Protein AF-A0A2S9I7S6-F1 (afdb_monomer_lite)

pLDDT: mean 85.03, std 17.2, range [39.09, 98.31]

Structure (mmCIF, N/CA/C/O backbone):
data_AF-A0A2S9I7S6-F1
#
_entry.id   AF-A0A2S9I7S6-F1
#
loop_
_atom_site.group_PDB
_atom_site.id
_atom_site.type_symbol
_atom_site.label_atom_id
_atom_site.label_alt_id
_atom_site.label_comp_id
_atom_site.label_asym_id
_atom_site.label_entity_id
_atom_site.label_seq_id
_atom_site.pdbx_PDB_ins_code
_atom_site.Cartn_x
_atom_site.Cartn_y
_atom_site.Cartn_z
_atom_site.occupancy
_atom_site.B_iso_or_equiv
_atom_site.auth_seq_id
_atom_site.auth_comp_id
_atom_site.auth_asym_id
_atom_site.auth_atom_id
_atom_site.pdbx_PDB_model_num
ATOM 1 N N . MET A 1 1 ? 31.465 13.238 68.973 1.00 39.09 1 MET A N 1
ATOM 2 C CA . MET A 1 1 ? 31.423 14.133 67.795 1.00 39.09 1 MET A CA 1
ATOM 3 C C . MET A 1 1 ? 31.129 13.267 66.574 1.00 39.09 1 MET A C 1
ATOM 5 O O . MET A 1 1 ? 32.021 12.561 66.126 1.00 39.09 1 MET A O 1
ATOM 9 N N . ALA A 1 2 ? 29.875 13.207 66.119 1.00 39.09 2 ALA A N 1
ATOM 10 C CA . ALA A 1 2 ? 29.467 12.362 64.993 1.00 39.09 2 ALA A CA 1
ATOM 11 C C . ALA A 1 2 ? 29.479 13.189 63.698 1.00 39.09 2 ALA A C 1
ATOM 13 O O . ALA A 1 2 ? 28.859 14.248 63.641 1.00 39.09 2 ALA A O 1
ATOM 14 N N . LYS A 1 3 ? 30.220 12.733 62.683 1.00 43.06 3 LYS A N 1
ATOM 15 C CA . LYS A 1 3 ? 30.273 13.360 61.356 1.00 43.06 3 LYS A CA 1
ATOM 16 C C . LYS A 1 3 ? 29.137 12.785 60.510 1.00 43.06 3 LYS A C 1
ATOM 18 O O . LYS A 1 3 ? 29.159 11.602 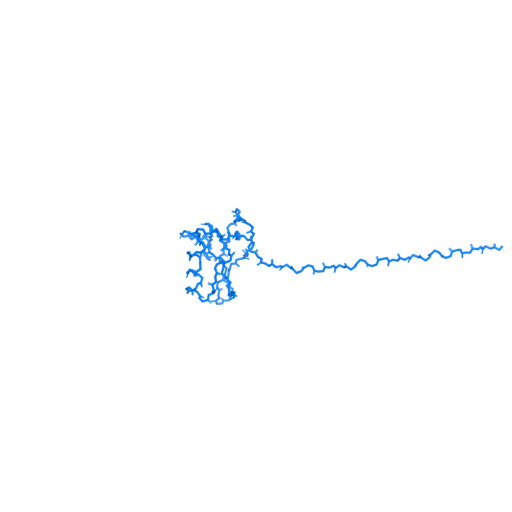60.188 1.00 43.06 3 LYS A O 1
ATOM 23 N N . ILE A 1 4 ? 28.144 13.610 60.189 1.00 54.50 4 ILE A N 1
ATOM 24 C CA . ILE A 1 4 ? 27.063 13.267 59.260 1.00 54.50 4 ILE A CA 1
ATOM 25 C C . ILE A 1 4 ? 27.547 13.647 57.862 1.00 54.50 4 ILE A C 1
ATOM 27 O O . ILE A 1 4 ? 27.578 14.822 57.502 1.00 54.50 4 ILE A O 1
ATOM 31 N N . THR A 1 5 ? 27.986 12.659 57.091 1.00 52.12 5 THR A N 1
ATOM 32 C CA . THR A 1 5 ? 28.366 12.847 55.689 1.00 52.12 5 THR A CA 1
ATOM 33 C C . THR A 1 5 ? 27.086 12.818 54.854 1.00 52.12 5 THR A C 1
ATOM 35 O O . THR A 1 5 ? 26.490 11.761 54.660 1.00 52.12 5 THR A O 1
ATOM 38 N N . ALA A 1 6 ? 26.618 13.986 54.413 1.00 50.47 6 ALA A N 1
ATOM 39 C CA . ALA A 1 6 ? 25.442 14.112 53.559 1.00 50.47 6 ALA A CA 1
ATOM 40 C C . ALA A 1 6 ? 25.749 13.549 52.160 1.00 50.47 6 ALA A C 1
ATOM 42 O O . ALA A 1 6 ? 26.497 14.147 51.388 1.00 50.47 6 ALA A O 1
ATOM 43 N N . ALA A 1 7 ? 25.186 12.384 51.840 1.00 53.72 7 ALA A N 1
ATOM 44 C CA . ALA A 1 7 ? 25.212 11.827 50.494 1.00 53.72 7 ALA A CA 1
ATOM 45 C C . ALA A 1 7 ? 24.169 12.559 49.634 1.00 53.72 7 ALA A C 1
ATOM 47 O O . ALA A 1 7 ? 22.967 12.334 49.762 1.00 53.72 7 ALA A O 1
ATOM 48 N N . ILE A 1 8 ? 24.636 13.472 48.782 1.00 54.84 8 ILE A N 1
ATOM 49 C CA . ILE A 1 8 ? 23.822 14.151 47.770 1.00 54.84 8 ILE A CA 1
ATOM 50 C C . ILE A 1 8 ? 23.454 13.109 46.704 1.00 54.84 8 ILE A C 1
ATOM 52 O O . ILE A 1 8 ? 24.285 12.732 45.879 1.00 54.84 8 ILE A O 1
ATOM 56 N N . LEU A 1 9 ? 22.215 12.610 46.746 1.00 52.91 9 LEU A N 1
ATOM 57 C CA . LEU A 1 9 ? 21.638 11.804 45.670 1.00 52.91 9 LEU A CA 1
ATOM 58 C C . LEU A 1 9 ? 21.405 12.710 44.451 1.00 52.91 9 LEU A C 1
ATOM 60 O O . LEU A 1 9 ? 20.436 13.465 44.403 1.00 52.91 9 LEU A O 1
ATOM 64 N N . LEU A 1 10 ? 22.298 12.630 43.464 1.00 51.38 10 LEU A N 1
ATOM 65 C CA . LEU A 1 10 ? 22.092 13.198 42.133 1.00 51.38 10 LEU A CA 1
ATOM 66 C C . LEU A 1 10 ? 21.067 12.324 41.386 1.00 51.38 10 LEU A C 1
ATOM 68 O O . LEU A 1 10 ? 21.408 11.290 40.812 1.00 51.38 10 LEU A O 1
ATOM 72 N N . THR A 1 11 ? 19.792 12.703 41.418 1.00 56.53 11 THR A N 1
ATOM 73 C CA . THR A 1 11 ? 18.749 12.073 40.602 1.00 56.53 11 THR A CA 1
ATOM 74 C C . THR A 1 11 ? 18.860 12.569 39.161 1.00 56.53 11 THR A C 1
ATOM 76 O O . THR A 1 11 ? 18.450 13.674 38.816 1.00 56.53 11 THR A O 1
ATOM 79 N N . VAL A 1 12 ? 19.453 11.740 38.302 1.00 62.34 12 VAL A N 1
ATOM 80 C CA . VAL A 1 12 ? 19.488 11.939 36.848 1.00 62.34 12 VAL A CA 1
ATOM 81 C C . VAL A 1 12 ? 18.061 11.788 36.314 1.00 62.34 12 VAL A C 1
ATOM 83 O O . VAL A 1 12 ? 17.503 10.696 36.353 1.00 62.34 12 VAL A O 1
ATOM 86 N N . ILE A 1 13 ? 17.454 12.883 35.850 1.00 65.75 13 ILE A N 1
ATOM 87 C CA . ILE A 1 13 ? 16.132 12.882 35.208 1.00 65.75 13 ILE A CA 1
ATOM 88 C C . ILE A 1 13 ? 16.333 12.458 33.744 1.00 65.75 13 ILE A C 1
ATOM 90 O O . ILE A 1 13 ? 16.945 13.217 32.988 1.00 65.75 13 ILE A O 1
ATOM 94 N N . PRO A 1 14 ? 15.861 11.277 33.305 1.00 60.59 14 PRO A N 1
ATOM 95 C CA . PRO A 1 14 ? 15.960 10.900 31.904 1.00 60.59 14 PRO A CA 1
ATOM 96 C C . PRO A 1 14 ? 14.948 11.722 31.094 1.00 60.59 14 PRO A C 1
ATOM 98 O O . PRO A 1 14 ? 13.738 11.619 31.300 1.00 60.59 14 PRO A O 1
ATOM 101 N N . LEU A 1 15 ? 15.446 12.550 30.171 1.00 63.69 15 LEU A N 1
ATOM 102 C CA . LEU A 1 15 ? 14.623 13.198 29.151 1.00 63.69 15 LEU A CA 1
ATOM 103 C C . LEU A 1 15 ? 14.022 12.106 28.257 1.00 63.69 15 LEU A C 1
ATOM 105 O O . LEU A 1 15 ? 14.737 11.470 27.484 1.00 63.69 15 LEU A O 1
ATOM 109 N N . LEU A 1 16 ? 12.710 11.888 28.356 1.00 61.09 16 LEU A N 1
ATOM 110 C CA . LEU A 1 16 ? 11.979 11.065 27.399 1.00 61.09 16 LEU A CA 1
ATOM 111 C C . LEU A 1 16 ? 11.918 11.811 26.062 1.00 61.09 16 LEU A C 1
ATOM 113 O O . LEU A 1 16 ? 11.189 12.790 25.916 1.00 61.09 16 LEU A O 1
ATOM 117 N N . SER A 1 17 ? 12.698 11.352 25.088 1.00 57.28 17 SER A N 1
ATOM 118 C CA . SER A 1 17 ? 12.602 11.785 23.700 1.00 57.28 17 SER A CA 1
ATOM 119 C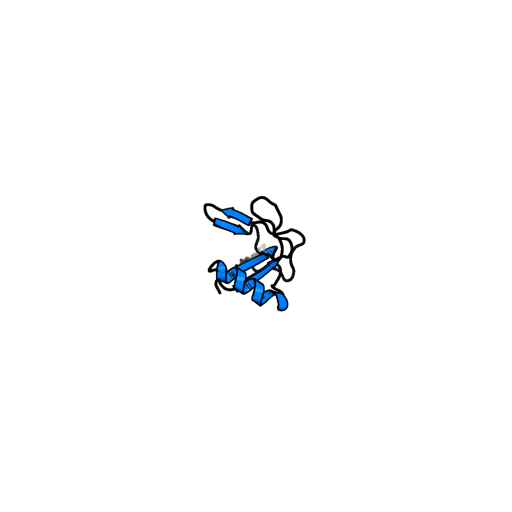 C . SER A 1 17 ? 11.326 11.216 23.079 1.00 57.28 17 SER A C 1
ATOM 121 O O . SER A 1 17 ? 11.224 10.033 22.755 1.00 57.28 17 SER A O 1
ATOM 123 N N . THR A 1 18 ? 10.325 12.071 22.905 1.00 65.75 18 THR A N 1
ATOM 124 C CA . THR A 1 18 ? 9.154 11.802 22.072 1.00 65.75 18 THR A CA 1
ATOM 125 C C . THR A 1 18 ? 9.596 11.671 20.614 1.00 65.75 18 THR A C 1
ATOM 127 O O . THR A 1 18 ? 9.812 12.660 19.918 1.00 65.75 18 THR A O 1
ATOM 130 N N . GLY A 1 19 ? 9.762 10.435 20.143 1.00 56.62 19 GLY A N 1
ATOM 131 C CA . GLY A 1 19 ? 9.940 10.153 18.722 1.00 56.62 19 GLY A CA 1
ATOM 132 C C . GLY A 1 19 ? 8.653 10.460 17.954 1.00 56.62 19 GLY A C 1
ATOM 133 O O . GLY A 1 19 ? 7.595 9.922 18.275 1.00 56.62 19 GLY A O 1
ATOM 134 N N . CYS A 1 20 ? 8.734 11.321 16.938 1.00 61.66 20 CYS A N 1
ATOM 135 C CA . CYS A 1 20 ? 7.645 11.530 15.986 1.00 61.66 20 CYS A CA 1
ATOM 136 C C . CYS A 1 20 ? 7.375 10.221 15.228 1.00 61.66 20 CYS A C 1
ATOM 138 O O . CYS A 1 20 ? 8.234 9.740 14.489 1.00 61.66 20 CYS A O 1
ATOM 140 N N . ILE A 1 21 ? 6.187 9.640 15.403 1.00 63.31 21 ILE A N 1
ATOM 141 C CA . ILE A 1 21 ? 5.739 8.480 14.624 1.00 63.31 21 ILE A CA 1
ATOM 142 C C . ILE A 1 21 ? 5.337 8.991 13.236 1.00 63.31 21 ILE A C 1
ATOM 144 O O . ILE A 1 21 ? 4.214 9.449 13.030 1.00 63.31 21 ILE A O 1
ATOM 148 N N . SER A 1 22 ? 6.263 8.949 12.280 1.00 61.25 22 SER A N 1
ATOM 149 C CA . SER A 1 22 ? 5.937 9.157 10.868 1.00 61.25 22 SER A CA 1
ATOM 150 C C . SER A 1 22 ? 5.170 7.936 10.360 1.00 61.25 22 SER A C 1
ATOM 152 O O . SER A 1 22 ? 5.730 6.847 10.262 1.00 61.25 22 SER A O 1
ATOM 154 N N . LEU A 1 23 ? 3.879 8.102 10.059 1.00 65.06 23 LEU A N 1
ATOM 155 C CA . LEU A 1 23 ? 3.032 7.068 9.454 1.00 65.06 23 LEU A CA 1
ATOM 156 C C . LEU A 1 23 ? 3.419 6.875 7.981 1.00 65.06 23 LEU A C 1
ATOM 158 O O . LEU A 1 23 ? 2.768 7.388 7.074 1.00 65.06 23 LEU A O 1
ATOM 162 N N . SER A 1 24 ? 4.517 6.163 7.749 1.00 71.31 24 SER A N 1
ATOM 163 C CA . SER A 1 24 ? 4.963 5.738 6.426 1.00 71.31 24 SER A CA 1
ATOM 164 C C . SER A 1 24 ? 4.519 4.298 6.136 1.00 71.31 24 SER A C 1
ATOM 166 O O . SER A 1 24 ? 4.349 3.508 7.071 1.00 71.31 24 SER A O 1
ATOM 168 N N . PRO A 1 25 ? 4.367 3.917 4.856 1.00 78.00 25 PRO A N 1
ATOM 169 C CA . PRO A 1 25 ? 4.280 2.512 4.483 1.00 78.00 25 PRO A CA 1
ATOM 170 C C . PRO A 1 25 ? 5.464 1.721 5.050 1.00 78.00 25 PRO A C 1
ATOM 172 O O . PRO A 1 25 ? 6.568 2.245 5.214 1.00 78.00 25 PRO A O 1
ATOM 175 N N . SER A 1 26 ? 5.228 0.446 5.333 1.00 81.25 26 SER A N 1
ATOM 176 C CA . SER A 1 26 ? 6.281 -0.500 5.698 1.00 81.25 26 SER A CA 1
ATOM 177 C C . SER A 1 26 ? 7.056 -0.965 4.455 1.00 81.25 26 SER A C 1
ATOM 179 O O . SER A 1 26 ? 6.651 -0.705 3.327 1.00 81.25 26 SER A O 1
ATOM 181 N N . GLU A 1 27 ? 8.165 -1.693 4.613 1.00 85.62 27 GLU A N 1
ATOM 182 C CA . GLU A 1 27 ? 8.933 -2.197 3.457 1.00 85.62 27 GLU A CA 1
ATOM 183 C C . GLU A 1 27 ? 8.138 -3.175 2.575 1.00 85.62 27 GLU A C 1
ATOM 185 O O . GLU A 1 27 ? 8.353 -3.253 1.368 1.00 85.62 27 GLU A O 1
ATOM 190 N N . LYS A 1 28 ? 7.198 -3.924 3.158 1.00 93.38 28 LYS A N 1
ATOM 191 C CA . LYS A 1 28 ? 6.444 -4.978 2.468 1.00 93.38 28 LYS A CA 1
ATOM 192 C C . LYS A 1 28 ? 5.005 -5.028 2.972 1.00 93.38 28 LYS A C 1
ATOM 194 O O . LYS A 1 28 ? 4.813 -4.866 4.172 1.00 93.38 28 LYS A O 1
ATOM 199 N N . PRO A 1 29 ? 4.014 -5.289 2.097 1.00 96.50 29 PRO A N 1
ATOM 200 C CA . PRO A 1 29 ? 2.612 -5.319 2.500 1.00 96.50 29 PRO A CA 1
ATOM 201 C C . PRO A 1 29 ? 2.375 -6.280 3.668 1.00 96.50 29 PRO A C 1
ATOM 203 O O . PRO A 1 29 ? 2.950 -7.371 3.708 1.00 96.50 29 PRO A O 1
ATOM 206 N N . SER A 1 30 ? 1.533 -5.871 4.614 1.00 96.81 30 SER A N 1
ATOM 207 C CA . SER A 1 30 ? 1.159 -6.709 5.752 1.00 96.81 30 SER A CA 1
ATOM 208 C C . SER A 1 30 ? 0.351 -7.936 5.309 1.00 96.81 30 SER A C 1
ATOM 210 O O . SER A 1 30 ? -0.309 -7.933 4.274 1.00 96.81 30 SER A O 1
ATOM 212 N N . ALA A 1 31 ? 0.356 -8.997 6.121 1.00 96.25 31 ALA A N 1
ATOM 213 C CA . ALA A 1 31 ? -0.583 -10.107 5.942 1.00 96.25 31 ALA A CA 1
ATOM 214 C C . ALA A 1 31 ? -2.033 -9.675 6.240 1.00 96.25 31 ALA A C 1
ATOM 216 O O . ALA A 1 31 ? -2.982 -10.219 5.673 1.00 96.25 31 ALA A O 1
ATOM 217 N N . THR A 1 32 ? -2.203 -8.680 7.116 1.00 97.00 32 THR A N 1
ATOM 218 C CA . THR A 1 32 ? -3.502 -8.071 7.404 1.00 97.00 32 THR A CA 1
ATOM 219 C C . THR A 1 32 ? -3.799 -7.002 6.354 1.00 97.00 32 THR A C 1
ATOM 221 O O . THR A 1 32 ? -3.064 -6.018 6.274 1.00 97.00 32 THR A O 1
ATOM 224 N N . PRO A 1 33 ? -4.885 -7.136 5.575 1.00 97.25 33 PRO A N 1
ATOM 225 C CA . PRO A 1 33 ? -5.172 -6.193 4.508 1.00 97.25 33 PRO A CA 1
ATOM 226 C C . PRO A 1 33 ? -5.688 -4.849 5.046 1.00 97.25 33 PRO A C 1
ATOM 228 O O . PRO A 1 33 ? -6.558 -4.848 5.926 1.00 97.25 33 PRO A O 1
ATOM 231 N N . PRO A 1 34 ? -5.241 -3.708 4.487 1.00 97.75 34 PRO A N 1
ATOM 232 C CA . PRO A 1 34 ? -5.847 -2.418 4.772 1.00 97.75 34 PRO A CA 1
ATOM 233 C C . PRO A 1 34 ? -7.281 -2.387 4.243 1.00 97.75 34 PRO A C 1
ATOM 235 O O . PRO A 1 34 ? -7.606 -3.007 3.228 1.00 97.75 34 PRO A O 1
ATOM 238 N N . GLN A 1 35 ? -8.144 -1.648 4.930 1.00 98.06 35 GLN A N 1
ATOM 239 C CA . GLN A 1 35 ? -9.556 -1.502 4.608 1.00 98.06 35 GLN A CA 1
ATOM 240 C C . GLN A 1 35 ? -9.944 -0.026 4.603 1.00 98.06 35 GLN A C 1
ATOM 242 O O . GLN A 1 35 ? -9.599 0.709 5.529 1.00 98.06 35 GLN A O 1
ATOM 247 N N . LEU A 1 36 ? -10.719 0.399 3.604 1.00 96.50 36 LEU A N 1
ATOM 248 C CA . LEU A 1 36 ? -11.357 1.713 3.653 1.00 96.50 36 LEU A CA 1
ATOM 249 C C . LEU A 1 36 ? -12.358 1.789 4.812 1.00 96.50 36 LEU A C 1
ATOM 251 O O . LEU A 1 36 ? -13.163 0.886 5.033 1.00 96.50 36 LEU A O 1
ATOM 255 N N . LYS A 1 37 ? -12.335 2.894 5.544 1.00 95.56 37 LYS A N 1
ATOM 256 C CA . LYS A 1 37 ? -13.302 3.238 6.581 1.00 95.56 37 LYS A CA 1
ATOM 257 C C . LYS A 1 37 ? -13.940 4.565 6.227 1.00 95.56 37 LYS A C 1
ATOM 259 O O . LYS A 1 37 ? -13.272 5.472 5.736 1.00 95.56 37 LYS A O 1
ATOM 264 N N . GLN A 1 38 ? -15.243 4.655 6.462 1.00 93.50 38 GLN A N 1
ATOM 265 C CA . GLN A 1 38 ? -15.954 5.916 6.334 1.00 93.50 38 GLN A CA 1
ATOM 266 C C . GLN A 1 38 ? -15.592 6.802 7.529 1.00 93.50 38 GLN A C 1
ATOM 268 O O . GLN A 1 38 ? -15.829 6.423 8.675 1.00 93.50 38 GLN A O 1
ATOM 273 N N . THR A 1 39 ? -15.060 7.984 7.244 1.00 87.62 39 THR A N 1
ATOM 274 C CA . THR A 1 39 ? -14.727 9.022 8.219 1.00 87.62 39 THR A CA 1
ATOM 275 C C . THR A 1 39 ? -15.459 10.296 7.811 1.00 87.62 39 THR A C 1
ATOM 277 O O . THR A 1 39 ? -15.001 11.082 6.982 1.00 87.62 39 THR A O 1
ATOM 280 N N . GLY A 1 40 ? -16.660 10.489 8.356 1.00 89.38 40 GLY A N 1
ATOM 281 C CA . GLY A 1 40 ? -17.549 11.567 7.926 1.00 89.38 40 GLY A CA 1
ATOM 282 C C . GLY A 1 40 ? -17.994 11.379 6.472 1.00 89.38 40 GLY A C 1
ATOM 283 O O . GLY A 1 40 ? -18.690 10.417 6.159 1.00 89.38 40 GLY A O 1
ATOM 284 N N . LYS A 1 41 ? -17.609 12.310 5.590 1.00 89.38 41 LYS A N 1
ATOM 285 C CA . LYS A 1 41 ? -17.945 12.284 4.151 1.00 89.38 41 LYS A CA 1
ATOM 286 C C . LYS A 1 41 ? -16.841 11.688 3.272 1.00 89.38 41 LYS A C 1
ATOM 288 O O . LYS A 1 41 ? -16.990 11.672 2.053 1.00 89.38 41 LYS A O 1
ATOM 293 N N . THR A 1 42 ? -15.725 11.259 3.857 1.00 88.50 42 THR A N 1
ATOM 294 C CA . THR A 1 42 ? -14.573 10.739 3.118 1.00 88.50 42 THR A CA 1
ATOM 295 C C . THR A 1 42 ? -14.258 9.314 3.538 1.00 88.50 42 THR A C 1
ATOM 297 O O . THR A 1 42 ? -14.513 8.907 4.669 1.00 88.50 42 THR A O 1
ATOM 300 N N . GLN A 1 43 ? -13.665 8.554 2.622 1.00 91.06 43 GLN A N 1
ATOM 301 C CA . GLN A 1 43 ? -13.116 7.243 2.932 1.00 91.06 43 GLN A CA 1
ATOM 302 C C . GLN A 1 43 ? -11.610 7.359 3.129 1.00 91.06 43 GLN A C 1
ATOM 304 O O . GLN A 1 43 ? -10.909 7.926 2.291 1.00 91.06 43 GLN A O 1
ATOM 309 N N . LEU A 1 44 ? -11.126 6.818 4.242 1.00 92.06 44 LEU A N 1
ATOM 310 C CA . LEU A 1 44 ? -9.710 6.762 4.581 1.00 92.06 44 LEU A CA 1
ATOM 311 C C . LEU A 1 44 ? -9.303 5.314 4.813 1.00 92.06 44 LEU A C 1
ATOM 313 O O . LEU A 1 44 ? -10.109 4.495 5.248 1.00 92.06 44 LEU A O 1
ATOM 317 N N . TRP A 1 45 ? -8.044 4.993 4.542 1.00 95.06 45 TRP A N 1
ATOM 318 C CA . TRP A 1 45 ? -7.488 3.717 4.971 1.00 95.06 45 TRP A CA 1
ATOM 319 C C . TRP A 1 45 ? -7.488 3.642 6.498 1.00 95.06 45 TRP A C 1
ATOM 321 O O . TRP A 1 45 ? -7.169 4.622 7.168 1.00 95.06 45 TRP A O 1
ATOM 331 N N . ASN A 1 46 ? -7.850 2.483 7.043 1.00 95.12 46 ASN A N 1
ATOM 332 C CA . ASN A 1 46 ? -7.837 2.247 8.484 1.00 95.12 46 ASN A CA 1
ATOM 333 C C . ASN A 1 46 ? -6.436 2.381 9.096 1.00 95.12 46 ASN A C 1
ATOM 335 O O . ASN A 1 46 ? -6.321 2.819 10.235 1.00 95.12 46 ASN A O 1
ATOM 339 N N . ASP A 1 47 ? -5.400 1.975 8.360 1.00 94.12 47 ASP A N 1
ATOM 340 C CA . ASP A 1 47 ? -4.013 1.998 8.814 1.00 94.12 47 ASP A CA 1
ATOM 341 C C . ASP A 1 47 ? -3.060 2.046 7.607 1.00 94.12 47 ASP A C 1
ATOM 343 O O . ASP A 1 47 ? -3.061 1.160 6.747 1.00 94.12 47 ASP A O 1
ATOM 347 N N . ALA A 1 48 ? -2.252 3.106 7.537 1.00 93.31 48 ALA A N 1
ATOM 348 C CA . ALA A 1 48 ? -1.265 3.324 6.483 1.00 93.31 48 ALA A CA 1
ATOM 349 C C . ALA A 1 48 ? -0.068 2.360 6.571 1.00 93.31 48 ALA A C 1
ATOM 351 O O . ALA A 1 48 ? 0.536 2.042 5.549 1.00 93.31 48 ALA A O 1
ATOM 352 N N . THR A 1 49 ? 0.257 1.859 7.765 1.00 94.44 49 THR A N 1
ATOM 353 C CA . THR A 1 49 ? 1.420 0.986 7.998 1.00 94.44 49 THR A CA 1
ATOM 354 C C . THR A 1 49 ? 1.219 -0.427 7.446 1.00 94.44 49 THR A C 1
ATOM 356 O O . THR A 1 49 ? 2.188 -1.146 7.207 1.00 94.44 49 THR A O 1
ATOM 359 N N . LEU A 1 50 ? -0.035 -0.812 7.168 1.00 96.50 50 LEU A N 1
ATOM 360 C CA . LEU A 1 50 ? -0.379 -2.078 6.514 1.00 96.50 50 LEU A CA 1
ATOM 361 C C . LEU A 1 50 ? 0.050 -2.117 5.044 1.00 96.50 50 LEU A C 1
ATOM 363 O O . LEU A 1 50 ? 0.196 -3.200 4.476 1.00 96.50 50 LEU A O 1
ATOM 367 N N . PHE A 1 51 ? 0.263 -0.955 4.426 1.00 98.00 51 PHE A N 1
ATOM 368 C CA . PHE A 1 51 ? 0.817 -0.872 3.083 1.00 98.00 51 PHE A CA 1
ATOM 369 C C . PHE A 1 51 ? 2.313 -1.177 3.101 1.00 98.00 51 PHE A C 1
ATOM 371 O O . PHE A 1 51 ? 3.026 -0.834 4.045 1.00 98.00 51 PHE A O 1
ATOM 378 N N . GLY A 1 52 ? 2.781 -1.806 2.027 1.00 97.00 52 GLY A N 1
ATOM 379 C CA . GLY A 1 52 ? 4.200 -1.925 1.724 1.00 97.00 52 GLY A CA 1
ATOM 380 C C . GLY A 1 52 ? 4.682 -0.780 0.842 1.00 97.00 52 GLY A C 1
ATOM 381 O O . GLY A 1 52 ? 3.872 -0.041 0.280 1.00 97.00 52 GLY A O 1
ATOM 382 N N . LYS A 1 53 ? 5.994 -0.685 0.643 1.00 96.56 53 LYS A N 1
ATOM 383 C CA . LYS A 1 53 ? 6.596 0.176 -0.371 1.00 96.56 53 LYS A CA 1
ATOM 384 C C . LYS A 1 53 ? 6.064 -0.203 -1.751 1.00 96.56 53 LYS A C 1
ATOM 386 O O . LYS A 1 53 ? 5.851 -1.381 -2.043 1.00 96.56 53 LYS A O 1
ATOM 391 N N . VAL A 1 54 ? 5.858 0.795 -2.604 1.00 97.38 54 VAL A N 1
ATOM 392 C CA . VAL A 1 54 ? 5.425 0.568 -3.985 1.00 97.38 54 VAL A CA 1
ATOM 393 C C . VAL A 1 54 ? 6.577 -0.062 -4.778 1.00 97.38 54 VAL A C 1
ATOM 395 O O . VAL A 1 54 ? 7.658 0.530 -4.855 1.00 97.38 54 VAL A O 1
ATOM 398 N N . PRO A 1 55 ? 6.402 -1.262 -5.362 1.00 96.75 55 PRO A N 1
ATOM 399 C CA . PRO A 1 55 ? 7.398 -1.830 -6.263 1.00 96.75 55 PRO A CA 1
ATOM 400 C C . PRO A 1 55 ? 7.598 -0.930 -7.485 1.00 96.75 55 PRO A C 1
ATOM 402 O O . PRO A 1 55 ? 6.629 -0.390 -8.014 1.00 96.75 55 PRO A O 1
ATOM 405 N N . ALA A 1 56 ? 8.830 -0.825 -7.993 1.00 97.25 56 ALA A N 1
ATOM 406 C CA . ALA A 1 56 ? 9.145 0.049 -9.130 1.00 97.25 56 ALA A CA 1
ATOM 407 C C . ALA A 1 56 ? 8.278 -0.238 -10.372 1.00 97.25 56 ALA A C 1
ATOM 409 O O . ALA A 1 56 ? 7.850 0.682 -11.062 1.00 97.25 56 ALA A O 1
ATOM 410 N N . THR A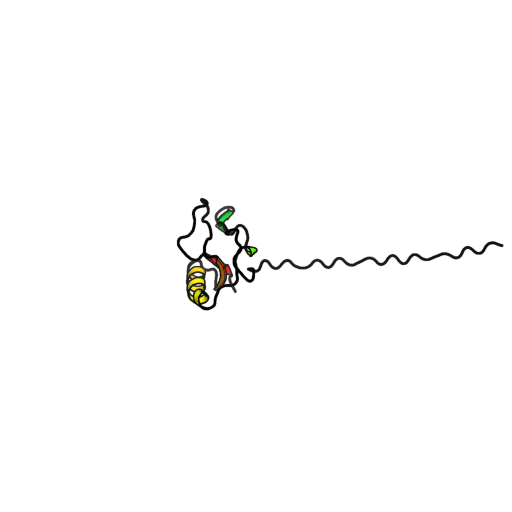 1 57 ? 7.953 -1.509 -10.617 1.00 97.75 57 THR A N 1
ATOM 411 C CA . THR A 1 57 ? 7.080 -1.945 -11.721 1.00 97.75 57 THR A CA 1
ATOM 412 C C . THR A 1 57 ? 5.620 -1.520 -11.559 1.00 97.75 57 THR A C 1
ATOM 414 O O . THR A 1 57 ? 4.890 -1.487 -12.543 1.00 97.75 57 THR A O 1
ATOM 417 N N . LEU A 1 58 ? 5.192 -1.193 -10.337 1.00 98.06 58 LEU A N 1
ATOM 418 C CA . LEU A 1 58 ? 3.831 -0.772 -10.000 1.00 98.06 58 LEU A CA 1
ATOM 419 C C . LEU A 1 58 ? 3.717 0.735 -9.742 1.00 98.06 58 LEU A C 1
ATOM 421 O O . LEU A 1 58 ? 2.602 1.221 -9.550 1.00 98.06 58 LEU A O 1
ATOM 425 N N . GLN A 1 59 ? 4.835 1.469 -9.731 1.00 97.88 59 GLN A N 1
ATOM 426 C CA . GLN A 1 59 ? 4.859 2.893 -9.393 1.00 97.88 59 GLN A CA 1
ATOM 427 C C . GLN A 1 59 ? 4.001 3.709 -10.358 1.00 97.88 59 GLN A C 1
ATOM 429 O O . GLN A 1 59 ? 3.122 4.442 -9.921 1.00 97.88 59 GLN A O 1
ATOM 434 N N . HIS A 1 60 ? 4.189 3.514 -11.666 1.00 97.75 60 HIS A N 1
ATOM 435 C CA . HIS A 1 60 ? 3.431 4.251 -12.675 1.00 97.75 60 HIS A CA 1
ATOM 436 C C . HIS A 1 60 ? 1.917 3.998 -12.570 1.00 97.75 60 HIS A C 1
ATOM 438 O O . HIS A 1 60 ? 1.132 4.943 -12.596 1.00 97.75 60 HIS A O 1
ATOM 444 N N . GLU A 1 61 ? 1.501 2.737 -12.394 1.00 97.50 61 GLU A N 1
ATOM 445 C CA . GLU A 1 61 ? 0.088 2.388 -12.180 1.00 97.50 61 GLU A CA 1
ATOM 446 C C . GLU A 1 61 ? -0.472 3.083 -10.928 1.00 97.50 61 GLU A C 1
ATOM 448 O O . GLU A 1 61 ? -1.568 3.651 -10.958 1.00 97.50 61 GLU A O 1
ATOM 453 N N . GLY A 1 62 ? 0.290 3.053 -9.832 1.00 97.19 62 GLY A N 1
ATOM 454 C CA . GLY A 1 62 ? -0.082 3.683 -8.572 1.00 97.19 62 GLY A CA 1
ATOM 455 C C . GLY A 1 62 ? -0.235 5.195 -8.692 1.00 97.19 62 GLY A C 1
ATOM 456 O O . GLY A 1 62 ? -1.251 5.741 -8.264 1.00 97.19 62 GLY A O 1
ATOM 457 N N . ASP A 1 63 ? 0.730 5.864 -9.319 1.00 97.50 63 ASP A N 1
ATOM 458 C CA . ASP A 1 63 ? 0.719 7.315 -9.506 1.00 97.50 63 ASP A CA 1
ATOM 459 C C . ASP A 1 63 ? -0.476 7.757 -10.351 1.00 97.50 63 ASP A C 1
ATOM 461 O O . ASP A 1 63 ? -1.174 8.697 -9.978 1.00 97.50 63 ASP A O 1
ATOM 465 N N . VAL A 1 64 ? -0.792 7.034 -11.432 1.00 96.94 64 VAL A N 1
ATOM 466 C CA . VAL A 1 64 ? -1.987 7.302 -12.250 1.00 96.94 64 VAL A CA 1
ATOM 467 C C . VAL A 1 64 ? -3.266 7.184 -11.411 1.00 96.94 64 VAL A C 1
ATOM 469 O O . VAL A 1 64 ? -4.133 8.060 -11.468 1.00 96.94 64 VAL A O 1
ATOM 472 N N . LYS A 1 65 ? -3.383 6.140 -10.579 1.00 95.44 65 LYS A N 1
ATOM 473 C CA . LYS A 1 65 ? -4.540 5.944 -9.686 1.00 95.44 65 LYS A CA 1
ATOM 474 C C . LYS A 1 65 ? -4.653 7.025 -8.605 1.00 95.44 65 LYS A C 1
ATOM 476 O O . LYS A 1 65 ? -5.771 7.398 -8.238 1.00 95.44 65 LYS A O 1
ATOM 481 N N . CYS A 1 66 ? -3.532 7.521 -8.087 1.00 95.81 66 CYS A N 1
ATOM 482 C CA . CYS A 1 66 ? -3.504 8.581 -7.081 1.00 95.81 66 CYS A CA 1
ATOM 483 C C . CYS A 1 66 ? -3.785 9.965 -7.682 1.00 95.81 66 CYS A C 1
ATOM 485 O O . CYS A 1 66 ? -4.549 10.746 -7.104 1.00 95.81 66 CYS A O 1
ATOM 487 N N . ALA A 1 67 ? -3.263 10.246 -8.875 1.00 95.44 67 ALA A N 1
ATOM 488 C CA . ALA A 1 67 ? -3.527 11.476 -9.614 1.00 95.44 67 ALA A CA 1
ATOM 489 C C . ALA A 1 67 ? -5.008 11.611 -9.998 1.00 95.44 67 ALA A C 1
ATOM 491 O O . ALA A 1 67 ? -5.578 12.692 -9.849 1.00 95.44 67 ALA A O 1
ATOM 492 N N . ALA A 1 68 ? -5.667 10.511 -10.385 1.00 93.62 68 ALA A N 1
ATOM 493 C CA . ALA A 1 68 ? -7.109 10.484 -10.660 1.00 93.62 68 ALA A CA 1
ATOM 494 C C . ALA A 1 68 ? -7.977 10.862 -9.441 1.00 93.62 68 ALA A C 1
ATOM 496 O O . ALA A 1 68 ? -9.135 11.238 -9.594 1.00 93.62 68 ALA A O 1
ATOM 497 N N . GLN A 1 69 ? -7.416 10.778 -8.231 1.00 89.00 69 GLN A N 1
ATOM 498 C CA . GLN A 1 69 ? -8.055 11.191 -6.979 1.00 89.00 69 GLN A CA 1
ATOM 499 C C . GLN A 1 69 ? -7.559 12.560 -6.483 1.00 89.00 69 GLN A C 1
ATOM 501 O O . GLN A 1 69 ? -7.878 12.951 -5.361 1.00 89.00 69 GLN A O 1
ATOM 506 N N . HIS A 1 70 ? -6.761 13.275 -7.284 1.00 90.19 70 HIS A N 1
ATOM 507 C CA . HIS A 1 70 ? -6.090 14.526 -6.917 1.00 90.19 70 HIS A CA 1
ATOM 508 C C . HIS A 1 70 ? -5.188 14.399 -5.673 1.00 90.19 70 HIS A C 1
ATOM 510 O O . HIS A 1 70 ? -5.064 15.335 -4.886 1.00 90.19 70 HIS A O 1
ATOM 516 N N . LYS A 1 71 ? -4.564 13.226 -5.472 1.00 86.62 71 LYS A N 1
ATOM 517 C CA . LYS A 1 71 ? -3.737 12.904 -4.293 1.00 86.62 71 LYS A CA 1
ATOM 518 C C . LYS A 1 71 ? -2.253 12.683 -4.604 1.00 86.62 71 LYS A C 1
ATOM 520 O O . LYS A 1 71 ? -1.590 12.019 -3.821 1.00 86.62 71 LYS A O 1
ATOM 525 N N . GLY A 1 72 ? -1.734 13.21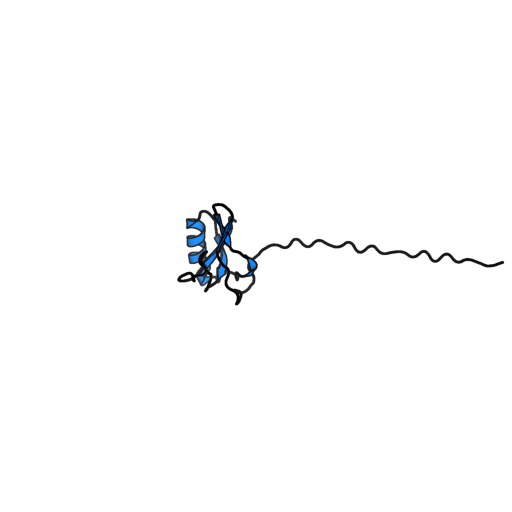0 -5.713 1.00 91.69 72 GLY A N 1
ATOM 526 C CA . GLY A 1 72 ? -0.308 13.114 -6.050 1.00 91.69 72 GLY A CA 1
ATOM 527 C C . GLY A 1 72 ? 0.135 11.692 -6.411 1.00 91.69 72 GLY A C 1
ATOM 528 O O . GLY A 1 72 ? -0.480 11.064 -7.272 1.00 91.69 72 GLY A O 1
ATOM 529 N N . ALA A 1 73 ? 1.196 11.207 -5.763 1.00 95.50 73 ALA A N 1
ATOM 530 C CA . ALA A 1 73 ? 1.855 9.937 -6.075 1.00 95.50 73 ALA A CA 1
ATOM 531 C C . ALA A 1 73 ? 1.452 8.800 -5.127 1.00 95.50 73 ALA A C 1
ATOM 533 O O . ALA A 1 73 ? 1.003 9.022 -3.995 1.00 95.50 73 ALA A O 1
ATOM 534 N N . ALA A 1 74 ? 1.657 7.564 -5.581 1.00 97.19 74 ALA A N 1
ATOM 535 C CA . ALA A 1 74 ? 1.553 6.388 -4.736 1.00 97.19 74 ALA A CA 1
ATOM 536 C C . ALA A 1 74 ? 2.810 6.250 -3.875 1.00 97.19 74 ALA A C 1
ATOM 538 O O . ALA A 1 74 ? 3.917 6.063 -4.374 1.00 97.19 74 ALA A O 1
ATOM 539 N N . ILE A 1 75 ? 2.622 6.295 -2.560 1.00 96.38 75 ILE A N 1
ATOM 540 C CA . ILE A 1 75 ? 3.691 6.096 -1.579 1.00 96.38 75 ILE A CA 1
ATOM 541 C C . ILE A 1 75 ? 3.658 4.696 -0.968 1.00 96.38 75 ILE A C 1
ATOM 543 O O . ILE A 1 75 ? 4.684 4.217 -0.498 1.00 96.38 75 ILE A O 1
ATOM 547 N N . GLY A 1 76 ? 2.512 4.010 -1.013 1.00 97.12 76 GLY A N 1
ATOM 548 C CA . GLY A 1 76 ? 2.373 2.637 -0.532 1.00 97.12 76 GLY A CA 1
ATOM 549 C C . GLY A 1 76 ? 1.487 1.781 -1.429 1.00 97.12 76 GLY A C 1
ATOM 550 O O . GLY A 1 76 ? 0.687 2.294 -2.208 1.00 97.12 76 GLY A O 1
ATOM 551 N N . TYR A 1 77 ? 1.630 0.466 -1.313 1.00 97.94 77 TYR A N 1
ATOM 552 C CA . TYR A 1 77 ? 0.955 -0.534 -2.132 1.00 97.94 77 TYR A CA 1
ATOM 553 C C . TYR A 1 77 ? 0.472 -1.721 -1.286 1.00 97.94 77 TYR A C 1
ATOM 555 O O . TYR A 1 77 ? 1.131 -2.130 -0.328 1.00 97.94 77 TYR A O 1
ATOM 563 N N . HIS A 1 78 ? -0.681 -2.289 -1.650 1.00 98.31 78 HIS A N 1
ATOM 564 C CA . HIS A 1 78 ? -1.161 -3.551 -1.103 1.00 98.31 78 HIS A CA 1
ATOM 565 C C . HIS A 1 78 ? -1.934 -4.381 -2.157 1.00 98.31 78 HIS A C 1
ATOM 567 O O . HIS A 1 78 ? -2.879 -3.858 -2.756 1.00 98.31 78 HIS A O 1
ATOM 573 N N . PRO A 1 79 ? -1.609 -5.678 -2.356 1.00 97.69 79 PRO A N 1
ATOM 574 C CA . PRO A 1 79 ? -2.251 -6.534 -3.371 1.00 97.69 79 PRO A CA 1
ATOM 575 C C . PRO A 1 79 ? -3.700 -6.920 -3.044 1.00 97.69 79 PRO A C 1
ATOM 577 O O . PRO A 1 79 ? -4.497 -7.169 -3.938 1.00 97.69 79 PRO A O 1
ATOM 580 N N . HIS A 1 80 ? -4.040 -7.002 -1.754 1.00 97.44 80 HIS A N 1
ATOM 581 C CA . HIS A 1 80 ? -5.312 -7.570 -1.284 1.00 97.44 80 HIS A CA 1
ATOM 582 C C . HIS A 1 80 ? -6.087 -6.623 -0.358 1.00 97.44 80 HIS A C 1
ATOM 584 O O . HIS A 1 80 ? -6.595 -7.048 0.675 1.00 97.44 80 HIS A O 1
ATOM 590 N N . ALA A 1 81 ? -6.126 -5.322 -0.656 1.00 97.88 81 ALA A N 1
ATOM 591 C CA . ALA A 1 81 ? -6.864 -4.374 0.184 1.00 97.88 81 ALA A CA 1
ATOM 592 C C . ALA A 1 81 ? -8.385 -4.600 0.120 1.00 97.88 81 ALA A C 1
ATOM 594 O O . ALA A 1 81 ? -8.915 -5.165 -0.841 1.00 97.88 81 ALA A O 1
ATOM 595 N N . LYS A 1 82 ? -9.094 -4.106 1.135 1.00 98.31 82 LYS A N 1
ATOM 596 C CA . LYS A 1 82 ? -10.548 -4.210 1.273 1.00 98.31 82 LYS A CA 1
ATOM 597 C C . LYS A 1 82 ? -11.246 -2.865 1.073 1.00 98.31 82 LYS A C 1
ATOM 599 O O . LYS A 1 82 ? -10.769 -1.814 1.505 1.00 98.31 82 LYS A O 1
ATOM 604 N N . LYS A 1 83 ? -12.422 -2.910 0.456 1.00 95.94 83 LYS A N 1
ATOM 605 C CA . LYS A 1 83 ? -13.370 -1.798 0.346 1.00 95.94 83 LYS A CA 1
ATOM 606 C C . LYS A 1 83 ? -14.066 -1.550 1.688 1.00 95.94 83 LYS A C 1
ATOM 608 O O . LYS A 1 83 ? -13.925 -2.319 2.643 1.00 95.94 83 LYS A O 1
ATOM 613 N N . ALA A 1 84 ? -14.859 -0.481 1.755 1.00 95.56 84 ALA A N 1
ATOM 614 C CA . ALA A 1 84 ? -15.590 -0.113 2.966 1.00 95.56 84 ALA A CA 1
ATOM 615 C C . ALA A 1 84 ? -16.564 -1.203 3.450 1.00 95.56 84 ALA A C 1
ATOM 617 O O . ALA A 1 84 ? -16.692 -1.412 4.653 1.00 95.56 84 ALA A O 1
ATOM 618 N N . ASP A 1 85 ? -17.168 -1.951 2.526 1.00 95.38 85 ASP A N 1
ATOM 619 C CA . ASP A 1 85 ? -18.063 -3.083 2.810 1.00 95.38 85 ASP A CA 1
ATOM 620 C C . ASP A 1 85 ? -17.332 -4.375 3.241 1.00 95.38 85 ASP A C 1
ATOM 622 O O . ASP A 1 85 ? -17.971 -5.362 3.591 1.00 95.38 85 ASP A O 1
ATOM 626 N N . GLY A 1 86 ? -15.994 -4.382 3.237 1.00 95.94 86 GLY A N 1
ATOM 627 C CA . GLY A 1 86 ? -15.169 -5.536 3.601 1.00 95.94 86 GLY A CA 1
ATOM 628 C C . GLY A 1 86 ? -14.846 -6.490 2.448 1.00 95.94 86 GLY A C 1
ATOM 629 O O . GLY A 1 86 ? -14.013 -7.380 2.634 1.00 95.94 86 GLY A O 1
ATOM 630 N N . SER A 1 87 ? -15.431 -6.288 1.264 1.00 97.44 87 SER A N 1
ATOM 631 C CA . SER A 1 87 ? -15.053 -7.010 0.046 1.00 97.44 87 SER A CA 1
ATOM 632 C C . SER A 1 87 ? -13.664 -6.588 -0.440 1.00 97.44 87 SER A C 1
ATOM 634 O O . SER A 1 87 ? -13.181 -5.500 -0.124 1.00 97.44 87 SER A O 1
ATOM 636 N N . TYR A 1 88 ? -12.993 -7.441 -1.211 1.00 97.06 88 TYR A N 1
ATOM 637 C CA . TYR A 1 88 ? -11.661 -7.140 -1.736 1.00 97.06 88 TYR A CA 1
ATOM 638 C C . TYR A 1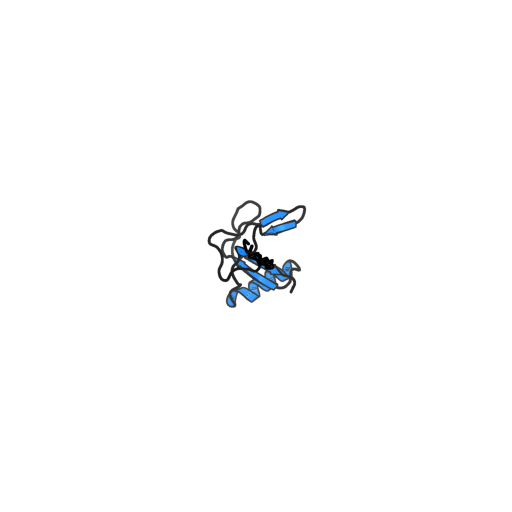 88 ? -11.723 -6.243 -2.979 1.00 97.06 88 TYR A C 1
ATOM 640 O O . TYR A 1 88 ? -12.657 -6.311 -3.785 1.00 97.06 88 TYR A O 1
ATOM 648 N N . PHE A 1 89 ? -10.705 -5.401 -3.153 1.00 94.81 89 PHE A N 1
ATOM 649 C CA . PHE A 1 89 ? -10.456 -4.761 -4.441 1.00 94.81 89 PHE A CA 1
ATOM 650 C C . PHE A 1 89 ? -10.062 -5.808 -5.486 1.00 94.81 89 PHE A C 1
ATOM 652 O O . PHE A 1 89 ? -9.372 -6.781 -5.188 1.00 94.81 89 PHE A O 1
ATOM 659 N N . GLN A 1 90 ? -10.497 -5.592 -6.727 1.00 92.06 90 GLN A N 1
ATOM 660 C CA . GLN A 1 90 ? -9.964 -6.331 -7.865 1.00 92.06 90 GLN A CA 1
ATOM 661 C C . GLN A 1 90 ? -8.659 -5.648 -8.284 1.00 92.06 90 GLN A C 1
ATOM 663 O O . GLN A 1 90 ? -8.673 -4.591 -8.913 1.00 92.06 90 GLN A O 1
ATOM 668 N N . GLY A 1 91 ? -7.537 -6.227 -7.859 1.00 91.94 91 GLY A N 1
ATOM 669 C CA . GLY A 1 91 ? -6.191 -5.730 -8.134 1.00 91.94 91 GLY A CA 1
ATOM 670 C C . GLY A 1 91 ? -5.610 -4.821 -7.048 1.00 91.94 91 GLY A C 1
ATOM 671 O O . GLY A 1 91 ? -6.076 -4.766 -5.910 1.00 91.94 91 GLY A O 1
ATOM 672 N N . ASN A 1 92 ? -4.555 -4.113 -7.439 1.00 95.31 92 ASN A N 1
ATOM 673 C CA . ASN A 1 92 ? -3.677 -3.346 -6.565 1.00 95.31 92 ASN A CA 1
ATOM 674 C C . ASN A 1 92 ? -4.366 -2.118 -5.957 1.00 95.31 92 ASN A C 1
ATOM 676 O O . ASN A 1 92 ? -4.970 -1.313 -6.680 1.00 95.31 92 ASN A O 1
ATOM 680 N N . ALA A 1 93 ? -4.195 -1.937 -4.647 1.00 96.94 93 ALA A N 1
ATOM 681 C CA . ALA A 1 93 ? -4.557 -0.716 -3.939 1.00 96.94 93 ALA A CA 1
ATOM 682 C C . ALA A 1 93 ? -3.314 0.080 -3.545 1.00 96.94 93 ALA A C 1
ATOM 684 O O . ALA A 1 93 ? -2.264 -0.494 -3.249 1.00 96.94 93 ALA A O 1
ATOM 685 N N . TYR A 1 94 ? -3.464 1.402 -3.499 1.00 97.38 94 TYR A N 1
ATOM 686 C CA . TYR A 1 94 ? -2.362 2.323 -3.259 1.00 97.38 94 TYR A CA 1
ATOM 687 C C . TYR A 1 94 ? -2.694 3.312 -2.142 1.00 97.38 94 TYR A C 1
ATOM 689 O O . TYR A 1 94 ? -3.824 3.794 -2.017 1.00 97.38 94 TYR A O 1
ATOM 697 N N . LEU A 1 95 ? -1.682 3.612 -1.333 1.00 96.38 95 LEU A N 1
ATOM 698 C CA . LEU A 1 95 ? -1.682 4.721 -0.393 1.00 96.38 95 LEU A CA 1
ATOM 699 C C . LEU A 1 95 ? -1.128 5.946 -1.122 1.00 96.38 95 LEU A C 1
ATOM 701 O O . LEU A 1 95 ? 0.010 5.917 -1.587 1.00 96.38 95 LEU A O 1
ATOM 705 N N . CYS A 1 96 ? -1.935 6.998 -1.226 1.00 95.12 96 CYS A N 1
ATOM 706 C CA . CYS A 1 96 ? -1.603 8.204 -1.979 1.00 95.12 96 CYS A CA 1
ATOM 707 C C . CYS A 1 96 ? -1.168 9.342 -1.056 1.00 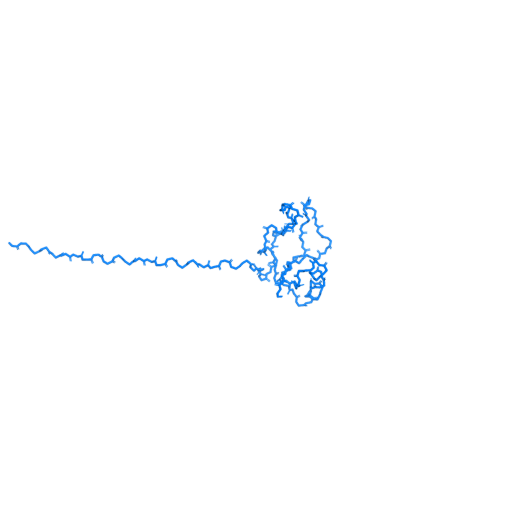95.12 96 CYS A C 1
ATOM 709 O O . CYS A 1 96 ? -1.756 9.519 0.014 1.00 95.12 96 CYS A O 1
ATOM 711 N N . SER A 1 97 ? -0.207 10.146 -1.507 1.00 90.69 97 SER A N 1
ATOM 712 C CA . SER A 1 97 ? 0.204 11.373 -0.829 1.00 90.69 97 SER A CA 1
ATOM 713 C C . SER A 1 97 ? 0.437 12.499 -1.825 1.00 90.69 97 SER A C 1
ATOM 715 O O . SER A 1 97 ? 1.086 12.310 -2.857 1.00 90.69 97 SER A O 1
ATOM 717 N N . ILE A 1 98 ? -0.062 13.687 -1.474 1.00 81.31 98 ILE A N 1
ATOM 718 C CA . ILE A 1 98 ? 0.317 14.932 -2.139 1.00 81.31 98 ILE A CA 1
ATOM 719 C C . ILE A 1 98 ? 1.746 15.209 -1.674 1.00 81.31 98 ILE A C 1
ATOM 721 O O . ILE A 1 98 ? 1.957 15.668 -0.554 1.00 81.31 98 ILE A O 1
ATOM 725 N N . ILE A 1 99 ? 2.707 14.763 -2.472 1.00 59.94 99 ILE A N 1
ATOM 726 C CA . ILE A 1 99 ? 4.113 15.159 -2.364 1.00 59.94 99 ILE A CA 1
ATOM 727 C C . ILE A 1 99 ? 4.293 16.579 -2.889 1.00 59.94 99 ILE A C 1
ATOM 729 O O . ILE A 1 99 ? 3.562 16.946 -3.838 1.00 59.94 99 ILE A O 1
#

Radius of gyration: 23.53 Å; chains: 1; bounding box: 50×25×80 Å

Foldseek 3Di:
DDDDDDDPPPPDDDDPDDDDPDQAAAQAAAPDAWEWADDPPDTDTPGSNNFHAQDPVCFVVQQVVCVVVVQGGFGTKDAWHYYNVRHTDPGMDTDGHDD

Sequence (99 aa):
MAKITAAILLTVIPLLSTGCISLSPSEKPSATPPQLKQTGKTQLWNDATLFGKVPATLQHEGDVKCAAQHKGAAIGYHPHAKKADGSYFQGNAYLCSII

Organism: NCBI:txid1465635

Secondary structure (DSSP, 8-state):
-----------------------PPBSS--SSPPBEEEETTEEEES-GGGSEEPPHHHHHHHHHHHHTTT--EEEEEETT-B-TTSPBPSS-EEEEE--